Protein AF-A0A2G2LWL6-F1 (afdb_monomer)

Mean predicted aligned error: 14.87 Å

Foldseek 3Di:
DDPVVPDPVVVVVVVVVVCVVCPPVNCCVVCVVVVVVVVVVVVVVVVVVVVVVVVVPPPPPPVVVVVPPPPPPPDD

Solvent-accessible surface area (backbone atoms only — not comparable to full-atom values): 4746 Å² total; per-residue (Å²): 141,69,80,86,76,70,49,72,66,59,54,52,55,52,50,51,51,52,40,67,75,62,32,65,68,53,50,51,56,55,45,48,59,53,47,50,54,51,49,51,52,54,46,55,53,50,52,57,51,52,56,55,58,67,61,68,74,70,68,73,66,64,66,68,64,64,70,67,78,73,69,86,83,78,82,129

pLDDT: mean 76.04, std 18.12, range [47.19, 95.75]

Structure (mmCIF, N/CA/C/O backbone):
data_AF-A0A2G2LWL6-F1
#
_entry.id   AF-A0A2G2LWL6-F1
#
loop_
_atom_site.group_PDB
_atom_site.id
_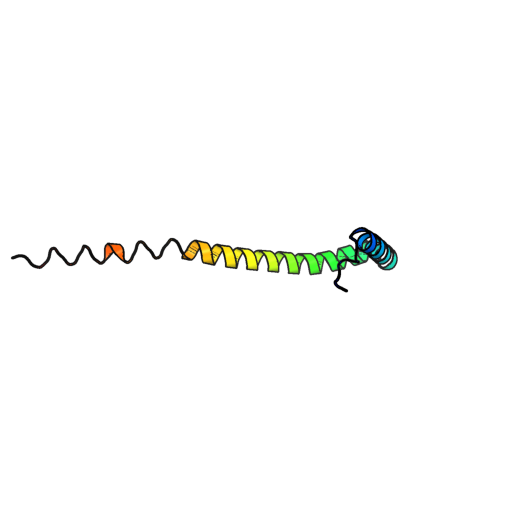atom_site.type_symbol
_atom_site.label_atom_id
_atom_site.label_alt_id
_atom_site.label_comp_id
_atom_site.label_asym_id
_atom_site.label_entity_id
_atom_site.label_seq_id
_atom_site.pdbx_PDB_ins_code
_atom_site.Cartn_x
_atom_site.Cartn_y
_atom_site.Cartn_z
_atom_site.occupancy
_atom_site.B_iso_or_equiv
_atom_site.auth_seq_id
_atom_site.auth_comp_id
_atom_site.auth_asym_id
_atom_site.auth_atom_id
_atom_site.pdbx_PDB_model_num
ATOM 1 N N . MET A 1 1 ? 0.454 -31.451 -2.923 1.00 54.88 1 MET A N 1
ATOM 2 C CA . MET A 1 1 ? 0.993 -30.281 -3.651 1.00 54.88 1 MET A CA 1
ATOM 3 C C . MET A 1 1 ? 0.382 -29.017 -3.058 1.00 54.88 1 MET A C 1
ATOM 5 O O . MET A 1 1 ? -0.556 -28.469 -3.615 1.00 54.88 1 MET A O 1
ATOM 9 N N . GLY A 1 2 ? 0.825 -28.625 -1.861 1.00 50.59 2 GLY A N 1
ATOM 10 C CA . GLY A 1 2 ? 0.370 -27.385 -1.223 1.00 50.59 2 GLY A CA 1
ATOM 11 C C . GLY A 1 2 ? 1.180 -26.186 -1.713 1.00 50.59 2 GLY A C 1
ATOM 12 O O . GLY A 1 2 ? 2.222 -26.364 -2.340 1.00 50.59 2 GLY A O 1
ATOM 13 N N . PHE A 1 3 ? 0.739 -24.980 -1.363 1.00 61.44 3 PHE A N 1
ATOM 14 C CA . PHE A 1 3 ? 1.370 -23.680 -1.643 1.00 61.44 3 PHE A CA 1
ATOM 15 C C . PHE A 1 3 ? 2.853 -23.524 -1.207 1.00 61.44 3 PHE A C 1
ATOM 17 O O . PHE A 1 3 ? 3.426 -22.453 -1.374 1.00 61.44 3 PHE A O 1
ATOM 24 N N . GLY A 1 4 ? 3.518 -24.575 -0.715 1.00 60.34 4 GLY A N 1
ATOM 25 C CA . GLY A 1 4 ? 4.922 -24.581 -0.282 1.00 60.34 4 GLY A CA 1
ATOM 26 C C . GLY A 1 4 ? 5.973 -24.433 -1.393 1.00 60.34 4 GLY A C 1
ATOM 27 O O . GLY A 1 4 ? 7.161 -24.509 -1.104 1.00 60.34 4 GLY A O 1
ATOM 28 N N . GLY A 1 5 ? 5.561 -24.232 -2.650 1.00 69.06 5 GLY A N 1
ATOM 29 C CA . GLY A 1 5 ? 6.453 -23.891 -3.768 1.00 69.06 5 GLY A CA 1
ATOM 30 C C . GLY A 1 5 ? 6.491 -22.397 -4.110 1.00 69.06 5 GLY A C 1
ATOM 31 O O . GLY A 1 5 ? 7.356 -21.966 -4.872 1.00 69.06 5 GLY A O 1
ATOM 32 N N . ILE A 1 6 ? 5.576 -21.591 -3.558 1.00 79.69 6 ILE A N 1
ATOM 33 C CA . ILE A 1 6 ? 5.594 -20.139 -3.751 1.00 79.69 6 ILE A CA 1
ATOM 34 C C . ILE A 1 6 ? 6.567 -19.560 -2.729 1.00 79.69 6 ILE A C 1
ATOM 36 O O . I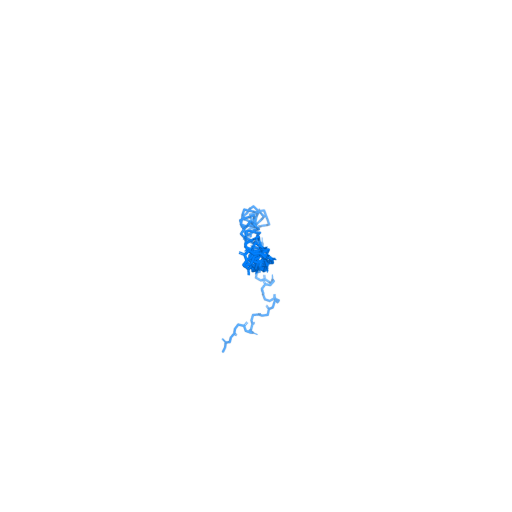LE A 1 6 ? 6.191 -19.201 -1.616 1.00 79.69 6 ILE A O 1
ATOM 40 N N . SER A 1 7 ? 7.847 -19.522 -3.089 1.00 86.19 7 SER A N 1
ATOM 41 C CA . SER A 1 7 ? 8.837 -18.855 -2.250 1.00 86.19 7 SER A CA 1
ATOM 42 C C . SER A 1 7 ? 8.627 -17.336 -2.304 1.00 86.19 7 SER A C 1
ATOM 44 O O . SER A 1 7 ? 8.183 -16.767 -3.308 1.00 86.19 7 SER A O 1
ATOM 46 N N . ILE A 1 8 ? 8.945 -16.671 -1.192 1.00 88.06 8 ILE A N 1
ATOM 47 C CA . ILE A 1 8 ? 8.780 -15.223 -1.014 1.00 88.06 8 ILE A CA 1
ATOM 48 C C . ILE A 1 8 ? 9.478 -14.428 -2.135 1.00 88.06 8 ILE A C 1
ATOM 50 O O . ILE A 1 8 ? 9.005 -13.369 -2.547 1.00 88.06 8 ILE A O 1
ATOM 54 N N . TRP A 1 9 ? 10.566 -14.978 -2.684 1.00 90.44 9 TRP A N 1
ATOM 55 C CA . TRP A 1 9 ? 11.337 -14.384 -3.776 1.00 90.44 9 TRP A CA 1
ATOM 56 C C . TRP A 1 9 ? 10.556 -14.288 -5.088 1.00 90.44 9 TRP A C 1
ATOM 58 O O . TRP A 1 9 ? 10.659 -13.284 -5.792 1.00 90.44 9 TRP A O 1
ATOM 68 N N . GLN A 1 10 ? 9.734 -15.289 -5.405 1.00 89.00 10 GLN A N 1
ATOM 69 C CA . GLN A 1 10 ? 8.891 -15.287 -6.596 1.00 89.00 10 GLN A CA 1
ATOM 70 C C . GLN A 1 10 ? 7.801 -14.217 -6.477 1.00 89.00 10 GLN A C 1
ATOM 72 O O . GLN A 1 10 ? 7.553 -13.494 -7.440 1.00 89.00 10 GLN A O 1
ATOM 77 N N . LEU A 1 11 ? 7.200 -14.057 -5.292 1.00 91.81 11 LEU A N 1
ATOM 78 C CA . LEU A 1 11 ? 6.201 -13.009 -5.050 1.00 91.81 11 LEU A CA 1
ATOM 79 C C . LEU A 1 11 ? 6.792 -11.604 -5.205 1.00 91.81 11 LEU A C 1
ATOM 81 O O . LEU A 1 11 ? 6.144 -10.748 -5.802 1.00 91.81 11 LEU A O 1
ATOM 85 N N . LEU A 1 12 ? 8.024 -11.368 -4.740 1.00 92.94 12 LEU A N 1
ATOM 86 C CA . LEU A 1 12 ? 8.705 -10.082 -4.931 1.00 92.94 12 LEU A CA 1
ATOM 87 C C . LEU A 1 12 ? 8.983 -9.781 -6.409 1.00 92.94 12 LEU A C 1
ATOM 89 O O . LEU A 1 12 ? 8.747 -8.655 -6.847 1.00 92.94 12 LEU A O 1
ATOM 93 N N . ILE A 1 13 ? 9.428 -10.777 -7.186 1.00 94.00 13 ILE A N 1
ATOM 94 C CA . ILE A 1 13 ? 9.626 -10.630 -8.638 1.00 94.00 13 ILE A CA 1
ATOM 95 C C . ILE A 1 13 ? 8.305 -10.266 -9.332 1.00 94.00 13 ILE A C 1
ATOM 97 O O . ILE A 1 13 ? 8.261 -9.335 -10.136 1.00 94.00 13 ILE A O 1
ATOM 101 N N . VAL A 1 14 ? 7.214 -10.961 -8.999 1.00 94.00 14 VAL A N 1
ATOM 102 C CA . VAL A 1 14 ? 5.897 -10.711 -9.603 1.00 94.00 14 VAL A CA 1
ATOM 103 C C . VAL A 1 14 ? 5.378 -9.327 -9.211 1.00 94.00 14 VAL A C 1
ATOM 105 O O . VAL A 1 14 ? 4.913 -8.576 -10.067 1.00 94.00 14 VAL A O 1
ATOM 108 N N . LEU A 1 15 ? 5.516 -8.950 -7.938 1.00 94.12 15 LEU A N 1
A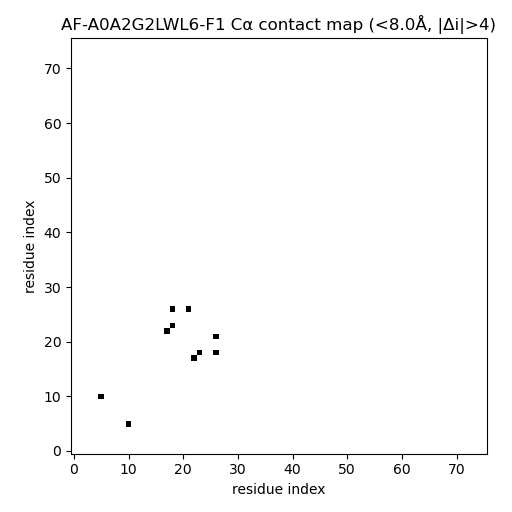TOM 109 C CA . LEU A 1 15 ? 5.136 -7.631 -7.440 1.00 94.12 15 LEU A CA 1
ATOM 110 C C . LEU A 1 15 ? 5.902 -6.514 -8.161 1.00 94.12 15 LEU A C 1
ATOM 112 O O . LEU A 1 15 ? 5.299 -5.514 -8.549 1.00 94.12 15 LEU A O 1
ATOM 116 N N . ALA A 1 16 ? 7.208 -6.692 -8.380 1.00 94.94 16 ALA A N 1
ATOM 117 C CA . ALA A 1 16 ? 8.029 -5.727 -9.103 1.00 94.94 16 ALA A CA 1
ATOM 118 C C . ALA A 1 16 ? 7.527 -5.519 -10.540 1.00 94.94 16 ALA A C 1
ATOM 120 O O . ALA A 1 16 ? 7.405 -4.377 -10.982 1.00 94.94 16 ALA A O 1
ATOM 121 N N . ILE A 1 17 ? 7.161 -6.597 -11.243 1.00 95.75 17 ILE A N 1
ATOM 122 C CA . ILE A 1 17 ? 6.593 -6.519 -12.598 1.00 95.75 17 ILE A CA 1
ATOM 123 C C . ILE A 1 17 ? 5.257 -5.768 -12.584 1.00 95.75 17 ILE A C 1
ATOM 125 O O . ILE A 1 17 ? 5.055 -4.870 -13.399 1.00 95.75 17 ILE A O 1
ATOM 129 N N . ILE A 1 18 ? 4.363 -6.070 -11.638 1.00 94.75 18 ILE A N 1
ATOM 130 C CA . ILE A 1 18 ? 3.077 -5.364 -11.506 1.00 94.75 18 ILE A CA 1
ATOM 131 C C . ILE A 1 18 ? 3.304 -3.866 -11.260 1.00 94.75 18 ILE A C 1
ATOM 133 O O . ILE A 1 18 ? 2.675 -3.031 -11.911 1.00 94.75 18 ILE A O 1
ATOM 137 N N . ILE A 1 19 ? 4.234 -3.506 -10.372 1.00 93.56 19 ILE A N 1
ATOM 138 C CA . ILE A 1 19 ? 4.591 -2.105 -10.116 1.00 93.56 19 ILE A CA 1
ATOM 139 C C . ILE A 1 19 ? 5.131 -1.432 -11.383 1.00 93.56 19 ILE A C 1
ATOM 141 O O . ILE A 1 19 ? 4.812 -0.268 -11.623 1.00 93.56 19 ILE A O 1
ATOM 145 N N . LEU A 1 20 ? 5.921 -2.136 -12.198 1.00 94.88 20 LEU A N 1
ATOM 146 C CA . LEU A 1 20 ? 6.477 -1.593 -13.438 1.00 94.88 20 LEU A CA 1
ATOM 147 C C . LEU A 1 20 ? 5.395 -1.360 -14.506 1.00 94.88 20 LEU A C 1
ATOM 149 O O . LEU A 1 20 ? 5.408 -0.327 -15.168 1.00 94.88 20 LEU A O 1
ATOM 153 N N . LEU A 1 21 ? 4.442 -2.290 -14.644 1.00 94.81 21 LEU A N 1
ATOM 154 C CA . LEU A 1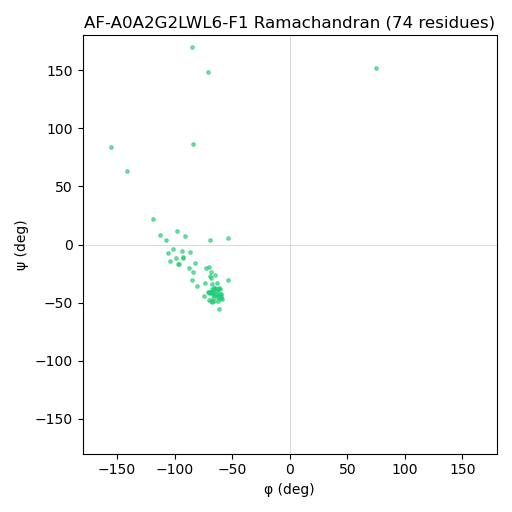 21 ? 3.352 -2.215 -15.626 1.00 94.81 21 LEU A CA 1
ATOM 155 C C . LEU A 1 21 ? 2.336 -1.120 -15.290 1.00 94.81 21 LEU A C 1
ATOM 157 O O . LEU A 1 21 ? 1.938 -0.338 -16.150 1.00 94.81 21 LEU A O 1
ATOM 161 N N . PHE A 1 22 ? 1.899 -1.070 -14.033 1.00 92.31 22 PHE A N 1
ATOM 162 C CA . PHE A 1 22 ? 0.875 -0.123 -13.592 1.00 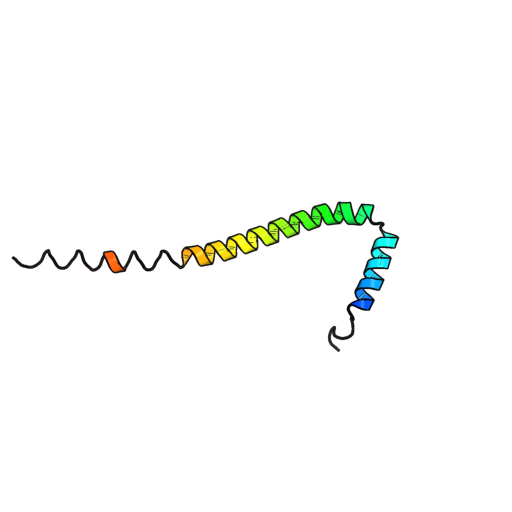92.31 22 PHE A CA 1
ATOM 163 C C . PHE A 1 22 ? 1.465 1.223 -13.148 1.00 92.31 22 PHE A C 1
ATOM 165 O O . PHE A 1 22 ? 0.756 2.233 -13.110 1.00 92.31 22 PHE A O 1
ATOM 172 N N . GLY A 1 23 ? 2.758 1.251 -12.823 1.00 91.06 23 GLY A N 1
ATOM 173 C CA . GLY A 1 23 ? 3.448 2.394 -12.241 1.00 91.06 23 GLY A CA 1
ATOM 174 C C . GLY A 1 23 ? 3.108 2.605 -10.761 1.00 91.06 23 GLY A C 1
ATOM 175 O O . GLY A 1 23 ? 2.001 2.339 -10.284 1.00 91.06 23 GLY A O 1
ATOM 176 N N . THR A 1 24 ? 4.046 3.187 -10.011 1.00 90.31 24 THR A N 1
ATOM 177 C CA . THR A 1 24 ? 3.871 3.478 -8.574 1.00 90.31 24 THR A CA 1
ATOM 178 C C . THR A 1 24 ? 2.777 4.513 -8.293 1.00 90.31 24 THR A C 1
ATOM 180 O O . THR A 1 24 ? 2.172 4.485 -7.224 1.00 90.31 24 THR A O 1
ATOM 183 N N . LYS A 1 25 ? 2.474 5.408 -9.248 1.00 91.19 25 LYS A N 1
ATOM 184 C CA . LYS A 1 25 ? 1.416 6.425 -9.104 1.00 91.19 25 LYS A CA 1
ATOM 185 C C . LYS A 1 25 ? 0.016 5.811 -9.012 1.00 91.19 25 LYS A C 1
ATOM 187 O O . LYS A 1 25 ? -0.730 6.168 -8.103 1.00 91.19 25 LYS A O 1
ATOM 192 N N . LYS A 1 26 ? -0.339 4.879 -9.909 1.00 90.50 26 LYS A N 1
ATOM 193 C CA . LYS A 1 26 ? -1.652 4.208 -9.869 1.00 90.50 26 LYS A CA 1
ATOM 194 C C . LYS A 1 26 ? -1.773 3.301 -8.648 1.00 90.50 26 LYS A C 1
ATOM 196 O O . LYS A 1 26 ? -2.797 3.346 -7.976 1.00 90.50 26 LYS A O 1
ATOM 201 N N . LEU A 1 27 ? -0.716 2.553 -8.318 1.00 92.38 27 LEU A N 1
ATOM 202 C CA . LEU A 1 27 ? -0.692 1.709 -7.119 1.00 92.38 27 LEU A CA 1
ATOM 203 C C . LEU A 1 27 ? -0.813 2.519 -5.826 1.00 92.38 27 LEU A C 1
ATOM 205 O O . LEU A 1 27 ? -1.498 2.076 -4.914 1.00 92.38 27 LEU A O 1
ATOM 209 N N . ARG A 1 28 ? -0.197 3.705 -5.730 1.00 91.50 28 ARG A N 1
ATOM 210 C CA . ARG A 1 28 ? -0.328 4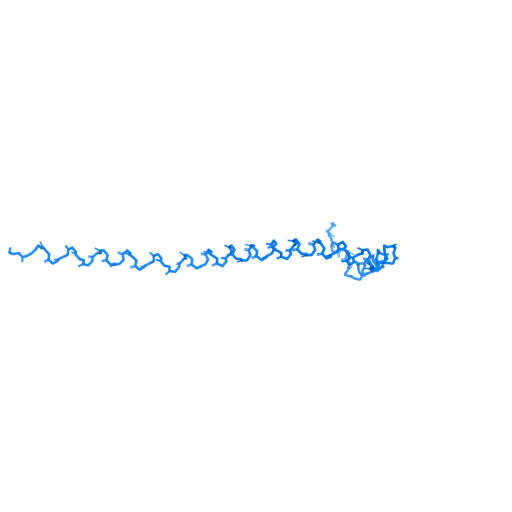.565 -4.543 1.00 91.50 28 ARG A CA 1
ATOM 211 C C . ARG A 1 28 ? -1.720 5.176 -4.417 1.00 91.50 28 ARG A C 1
ATOM 213 O O . ARG A 1 28 ? -2.233 5.224 -3.308 1.00 91.50 28 ARG A O 1
ATOM 220 N N . SER A 1 29 ? -2.317 5.618 -5.524 1.00 90.81 29 SER A N 1
ATOM 221 C CA . SER A 1 29 ? -3.687 6.144 -5.517 1.00 90.81 29 SER A CA 1
ATOM 222 C C . SER A 1 29 ? -4.679 5.068 -5.068 1.00 90.81 29 SER A C 1
ATOM 224 O O . SER A 1 29 ? -5.360 5.248 -4.069 1.00 90.81 29 SER A O 1
ATOM 226 N N . LEU A 1 30 ? -4.685 3.912 -5.741 1.00 93.06 30 LEU A N 1
ATOM 227 C CA . LEU A 1 30 ? -5.601 2.808 -5.428 1.00 93.06 30 LEU A CA 1
ATOM 228 C C . LEU A 1 30 ? -5.293 2.165 -4.068 1.00 93.06 30 LEU A C 1
ATOM 230 O O . LEU A 1 30 ? -6.195 1.812 -3.315 1.00 93.06 30 LEU A O 1
ATOM 234 N N . GLY A 1 31 ? -4.011 2.028 -3.731 1.00 92.56 31 GLY A N 1
ATOM 235 C CA . GLY A 1 31 ? -3.568 1.482 -2.452 1.00 92.56 31 GLY A CA 1
ATOM 236 C C . GLY A 1 31 ? -3.867 2.398 -1.266 1.00 92.56 31 GLY A C 1
ATOM 237 O O . GLY A 1 31 ? -4.056 1.895 -0.165 1.00 92.56 31 GLY A O 1
ATOM 238 N N . GLY A 1 32 ? -3.945 3.717 -1.469 1.00 94.00 32 GLY A N 1
ATOM 239 C CA . GLY A 1 32 ? -4.372 4.665 -0.438 1.00 94.00 32 GLY A CA 1
ATOM 240 C C . GLY A 1 32 ? -5.840 4.478 -0.058 1.00 94.00 32 GLY A C 1
ATOM 241 O O . GLY A 1 32 ? -6.156 4.377 1.129 1.00 94.00 32 GLY A O 1
ATOM 242 N N . ASP A 1 33 ? -6.715 4.345 -1.056 1.00 93.75 33 ASP A N 1
ATOM 243 C CA . ASP A 1 33 ? -8.156 4.160 -0.851 1.00 93.75 33 ASP A CA 1
ATOM 244 C C . ASP A 1 33 ? -8.456 2.797 -0.210 1.00 93.75 33 ASP A C 1
ATOM 246 O O . ASP A 1 33 ? -9.117 2.705 0.828 1.00 93.75 33 ASP A O 1
ATOM 250 N N . VAL A 1 34 ? -7.878 1.729 -0.770 1.00 95.06 34 VAL A N 1
ATOM 251 C CA . VAL A 1 34 ? -8.027 0.361 -0.248 1.00 95.06 34 VAL A CA 1
ATOM 252 C C . VAL A 1 34 ? -7.357 0.216 1.120 1.00 95.06 34 VAL A C 1
ATOM 254 O O . VAL A 1 34 ? -7.914 -0.394 2.030 1.00 95.06 34 VAL A O 1
ATOM 257 N N . GLY A 1 35 ? -6.178 0.810 1.304 1.00 93.50 35 GLY A N 1
ATOM 258 C CA . GLY A 1 35 ? -5.445 0.767 2.567 1.00 93.50 35 GLY A CA 1
ATOM 259 C C . GLY A 1 35 ? -6.181 1.482 3.695 1.00 93.50 35 GLY A C 1
ATOM 260 O O . GLY A 1 35 ? -6.191 0.98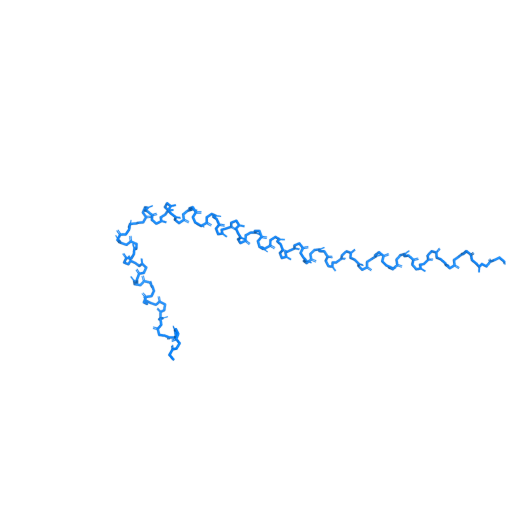9 4.821 1.00 93.50 35 GLY A O 1
ATOM 261 N N . SER A 1 36 ? -6.851 2.597 3.399 1.00 94.31 36 SER A N 1
ATOM 262 C CA . SER A 1 36 ? -7.673 3.316 4.379 1.00 94.31 36 SER A CA 1
ATOM 263 C C . SER A 1 36 ? -8.894 2.494 4.797 1.00 94.31 36 SER A C 1
ATOM 265 O O . SER A 1 36 ? -9.179 2.392 5.989 1.00 94.31 36 SER A O 1
ATOM 267 N N . ALA A 1 37 ? -9.564 1.834 3.846 1.00 95.12 37 ALA A N 1
ATOM 268 C CA . ALA A 1 37 ? -10.679 0.933 4.141 1.00 95.12 37 ALA A CA 1
ATOM 269 C C . ALA A 1 37 ? -10.245 -0.253 5.022 1.00 95.12 37 ALA A C 1
ATOM 271 O O . ALA A 1 37 ? -10.877 -0.535 6.039 1.00 95.12 37 ALA A O 1
ATOM 272 N N . ILE A 1 38 ? -9.121 -0.898 4.689 1.00 95.69 38 ILE A N 1
ATOM 273 C CA . ILE A 1 38 ? -8.569 -2.011 5.477 1.00 95.69 38 ILE A CA 1
ATOM 274 C C . ILE A 1 38 ? -8.108 -1.538 6.863 1.00 95.69 38 ILE A C 1
ATOM 276 O O . ILE A 1 38 ? -8.290 -2.257 7.843 1.00 95.69 38 ILE A O 1
ATOM 280 N N . LYS A 1 39 ? -7.527 -0.334 6.977 1.00 93.62 39 LYS A N 1
ATOM 281 C CA . LYS A 1 39 ? -7.103 0.239 8.264 1.00 93.62 39 LYS A CA 1
ATOM 282 C C . LYS A 1 39 ? -8.294 0.441 9.199 1.00 93.62 39 LYS A C 1
ATOM 284 O O . LYS A 1 39 ? -8.218 0.011 10.345 1.00 93.62 39 LYS A O 1
ATOM 289 N N . ASN A 1 40 ? -9.372 1.048 8.703 1.00 92.75 40 ASN A N 1
ATOM 290 C CA . ASN A 1 40 ? -10.598 1.239 9.478 1.00 92.75 40 ASN A CA 1
ATOM 291 C C . ASN A 1 40 ? -11.219 -0.109 9.865 1.00 92.75 40 ASN A C 1
ATOM 293 O O . ASN A 1 40 ? -11.551 -0.305 11.025 1.00 92.75 40 ASN A O 1
ATOM 297 N N . PHE A 1 41 ? -11.271 -1.072 8.937 1.00 93.88 41 PHE A N 1
ATOM 298 C CA . PHE A 1 41 ? -11.753 -2.424 9.229 1.00 93.88 41 PHE A CA 1
ATOM 299 C C . PHE A 1 41 ? -10.940 -3.107 10.339 1.00 93.88 41 PHE A C 1
ATOM 301 O O . PHE A 1 41 ? -11.506 -3.631 11.294 1.00 93.88 41 PHE A O 1
ATOM 308 N N . LYS A 1 42 ? -9.602 -3.054 10.260 1.00 92.25 42 LYS A N 1
ATOM 309 C CA . LYS A 1 42 ? -8.720 -3.604 11.298 1.00 92.25 42 LYS A CA 1
ATOM 310 C C . LYS A 1 42 ? -8.915 -2.894 12.638 1.00 92.25 42 LYS A C 1
ATOM 312 O O . LYS A 1 42 ? -8.824 -3.539 13.675 1.00 92.25 42 LYS A O 1
ATOM 317 N N . GLN A 1 43 ? -9.130 -1.583 12.626 1.00 90.44 43 GLN A N 1
ATOM 318 C CA . GLN A 1 43 ? -9.332 -0.811 13.845 1.00 90.44 43 GLN A CA 1
ATOM 319 C C . GLN A 1 43 ? -10.655 -1.168 14.527 1.00 90.44 43 GLN A C 1
ATOM 321 O O . GLN A 1 43 ? -10.627 -1.511 15.701 1.00 90.44 43 GLN A O 1
ATOM 326 N N . SER A 1 44 ? -11.764 -1.209 13.786 1.00 89.00 44 SER A N 1
ATOM 327 C CA . SER A 1 44 ? -13.067 -1.608 14.332 1.00 89.00 44 SER A CA 1
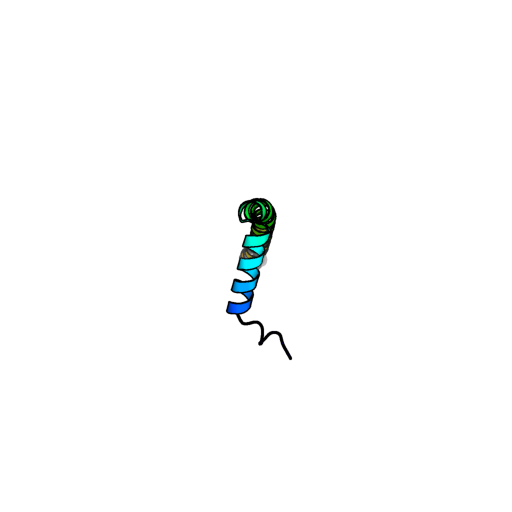ATOM 3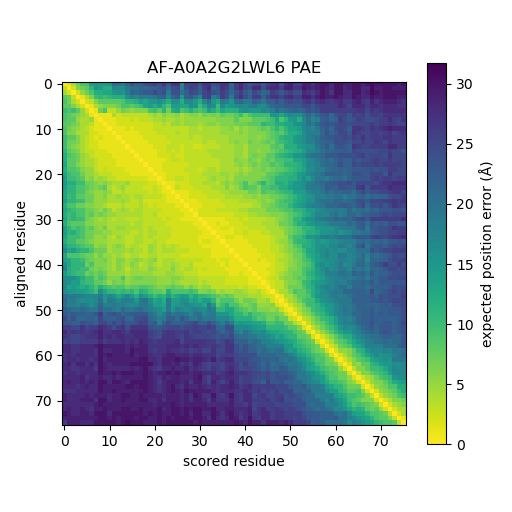28 C C . SER A 1 44 ? -13.087 -3.057 14.820 1.00 89.00 44 SER A C 1
ATOM 330 O O . SER A 1 44 ? -13.764 -3.366 15.791 1.00 89.00 44 SER A O 1
ATOM 332 N N . MET A 1 45 ? -12.333 -3.950 14.172 1.00 89.00 45 MET A N 1
ATOM 333 C CA . MET A 1 45 ? -12.207 -5.335 14.631 1.00 89.00 45 MET A CA 1
ATOM 334 C C . MET A 1 45 ? -11.463 -5.424 15.969 1.00 89.00 45 MET A C 1
ATOM 336 O O . MET A 1 45 ? -11.900 -6.155 16.844 1.00 89.00 45 MET A O 1
ATOM 340 N N . ARG A 1 46 ? -10.397 -4.632 16.152 1.00 86.62 46 ARG A N 1
ATOM 341 C CA . ARG A 1 46 ? -9.646 -4.572 17.417 1.00 86.62 46 ARG A CA 1
ATOM 342 C C . ARG A 1 46 ? -10.437 -3.892 18.531 1.00 86.62 46 ARG A C 1
ATOM 344 O O . ARG A 1 46 ? -10.448 -4.395 19.639 1.00 86.62 46 ARG A O 1
ATOM 351 N N . GLU A 1 47 ? -11.133 -2.794 18.232 1.00 81.81 47 GLU A N 1
ATOM 352 C CA . GLU A 1 47 ? -12.025 -2.129 19.195 1.00 81.81 47 GLU A CA 1
ATOM 353 C C . GLU A 1 47 ? -13.160 -3.068 19.637 1.00 81.81 47 GLU A C 1
ATOM 355 O O . GLU A 1 47 ? -13.492 -3.113 20.816 1.00 81.81 47 GLU A O 1
ATOM 360 N N . GLY A 1 48 ? -13.694 -3.889 18.726 1.00 73.56 48 GLY A N 1
ATOM 361 C CA . GLY A 1 48 ? -14.667 -4.928 19.066 1.00 73.56 48 GLY A CA 1
ATOM 362 C C . GLY A 1 48 ? -14.097 -6.083 19.900 1.00 73.56 48 GLY A C 1
ATOM 363 O O . GLY A 1 48 ? -14.839 -6.674 20.676 1.00 73.56 48 GLY A O 1
ATOM 364 N N . GLU A 1 49 ? -12.808 -6.409 19.769 1.00 70.06 49 GLU A N 1
ATOM 365 C CA . GLU A 1 49 ? -12.121 -7.391 20.626 1.00 70.06 49 GLU A CA 1
ATOM 366 C C . GLU A 1 49 ? -11.842 -6.808 22.028 1.00 70.06 49 GLU A C 1
ATOM 368 O O . GLU A 1 49 ? -12.152 -7.451 23.031 1.00 70.06 49 GLU A O 1
ATOM 373 N N . ASP A 1 50 ? -11.363 -5.561 22.105 1.00 65.88 50 ASP A N 1
ATOM 374 C CA . ASP A 1 50 ? -11.075 -4.856 23.363 1.00 65.88 50 ASP A CA 1
ATOM 375 C C . ASP A 1 50 ? -12.368 -4.549 24.166 1.00 65.88 50 ASP A C 1
ATOM 377 O O . ASP A 1 50 ? -12.379 -4.618 25.397 1.00 65.88 50 ASP A O 1
ATOM 381 N N . GLU A 1 51 ? -13.499 -4.272 23.499 1.00 58.88 51 GLU A N 1
ATOM 382 C CA . GLU A 1 51 ? -14.814 -4.101 24.148 1.00 58.88 51 GLU A CA 1
ATOM 383 C C . GLU A 1 51 ? -15.381 -5.402 24.750 1.00 58.88 51 GLU A C 1
ATOM 385 O O . GLU A 1 51 ? -16.208 -5.345 25.669 1.00 58.88 51 GLU A O 1
ATOM 390 N N . ILE A 1 52 ? -14.955 -6.573 24.260 1.00 59.03 52 ILE A N 1
ATOM 391 C CA . ILE A 1 52 ? -15.344 -7.881 24.814 1.00 59.03 52 ILE A CA 1
ATOM 392 C C . ILE A 1 52 ? -14.502 -8.210 26.058 1.00 59.03 52 ILE A C 1
ATOM 394 O O . ILE A 1 52 ? -15.041 -8.742 27.034 1.00 59.03 52 ILE A O 1
ATOM 398 N N . GLU A 1 53 ? -13.220 -7.829 26.082 1.00 56.72 53 GLU A N 1
ATOM 399 C CA . GLU A 1 53 ? -12.375 -7.973 27.277 1.00 56.72 53 GLU A CA 1
ATOM 400 C C . GLU A 1 53 ? -12.776 -6.986 28.390 1.00 56.72 53 GLU A C 1
ATOM 402 O O . GLU A 1 53 ? -12.918 -7.393 29.542 1.00 56.72 53 GLU A O 1
ATOM 407 N N . ALA A 1 54 ? -13.096 -5.727 28.065 1.00 54.81 54 ALA A N 1
ATOM 408 C CA . ALA A 1 54 ? -13.494 -4.723 29.062 1.00 54.81 54 ALA A CA 1
ATOM 409 C C . ALA A 1 54 ? -14.878 -4.969 29.708 1.00 54.81 54 ALA A C 1
ATOM 411 O O . ALA A 1 54 ? -15.158 -4.441 30.784 1.00 54.81 54 ALA A O 1
ATOM 412 N N . LYS A 1 55 ? -15.754 -5.775 29.089 1.00 51.56 55 LYS A N 1
ATOM 413 C CA . LYS A 1 55 ? -17.057 -6.177 29.667 1.00 51.56 55 LYS A CA 1
ATOM 414 C C . LYS A 1 55 ? -16.997 -7.416 30.562 1.00 51.56 55 LYS A C 1
ATOM 416 O O . LYS A 1 55 ? -18.007 -7.747 31.189 1.00 51.56 55 LYS A O 1
ATOM 421 N N . SER A 1 56 ? -15.845 -8.079 30.634 1.00 50.88 56 SER A N 1
ATOM 422 C CA . SER A 1 56 ? -15.673 -9.310 31.409 1.00 50.88 56 SER A CA 1
ATOM 423 C C . SER A 1 56 ? -15.143 -9.077 32.833 1.00 50.88 56 SER A C 1
ATOM 425 O O . SER A 1 56 ? -15.132 -10.023 33.608 1.00 50.88 56 SER A O 1
ATOM 427 N N . ASP A 1 57 ? -14.787 -7.840 33.211 1.00 52.25 57 ASP A N 1
ATOM 428 C CA . ASP A 1 57 ? -14.265 -7.502 34.555 1.00 52.25 57 ASP A CA 1
ATOM 429 C C . ASP A 1 57 ? -15.274 -6.750 35.466 1.00 52.25 57 ASP A C 1
ATOM 431 O O . ASP A 1 57 ? -15.031 -6.564 36.657 1.00 52.25 57 ASP A O 1
ATOM 435 N N . ASP A 1 58 ? -16.446 -6.337 34.953 1.00 50.50 58 ASP A N 1
ATOM 436 C CA . ASP A 1 58 ? -17.438 -5.538 35.717 1.00 50.50 58 ASP A CA 1
ATOM 437 C C . ASP A 1 58 ? -18.706 -6.316 36.138 1.00 50.50 58 ASP A C 1
ATOM 439 O O . ASP A 1 58 ? -19.625 -5.756 36.728 1.00 50.50 58 ASP A O 1
ATOM 443 N N . ASN A 1 59 ? -18.787 -7.628 35.877 1.00 54.31 59 ASN A N 1
ATOM 444 C CA . ASN A 1 59 ? -19.957 -8.442 36.263 1.00 54.31 59 ASN A CA 1
ATOM 445 C C . ASN A 1 59 ? -19.760 -9.296 37.528 1.00 54.31 59 ASN A C 1
ATOM 447 O O . ASN A 1 59 ? -20.730 -9.863 38.030 1.00 54.31 59 ASN A O 1
ATOM 451 N N . ASP A 1 60 ? -18.562 -9.310 38.118 1.00 54.94 60 ASP A N 1
ATOM 452 C CA . ASP A 1 60 ? -18.273 -10.133 39.304 1.00 54.94 60 ASP A CA 1
ATOM 453 C C . ASP A 1 60 ? -18.489 -9.390 40.642 1.00 54.94 60 ASP A C 1
ATOM 455 O O . ASP A 1 60 ? -18.547 -10.004 41.711 1.00 54.94 60 ASP A O 1
ATOM 459 N N . ASN A 1 61 ? -18.684 -8.064 40.617 1.00 56.91 61 ASN A N 1
ATOM 460 C CA . ASN A 1 61 ? -18.833 -7.249 41.835 1.00 56.91 61 ASN A CA 1
ATOM 461 C C . ASN A 1 61 ? -20.288 -6.950 42.247 1.00 56.91 61 ASN A C 1
ATOM 463 O O . ASN A 1 61 ? -20.536 -6.586 43.399 1.00 56.91 61 ASN A O 1
ATOM 467 N N . VAL A 1 62 ? -21.271 -7.121 41.356 1.00 58.75 62 VAL A N 1
ATOM 468 C CA . VAL A 1 62 ? -22.676 -6.768 41.653 1.00 58.75 62 VAL A CA 1
ATOM 469 C C . VAL A 1 62 ? -23.413 -7.899 42.382 1.00 58.75 62 VAL A C 1
ATOM 471 O O . VAL A 1 62 ? -24.258 -7.637 43.239 1.00 58.75 62 VAL A O 1
ATOM 474 N N . ILE A 1 63 ? -23.046 -9.160 42.130 1.00 56.25 63 ILE A N 1
ATOM 475 C CA . ILE A 1 63 ? -23.703 -10.331 42.741 1.00 56.25 63 ILE A CA 1
ATOM 476 C C . ILE A 1 63 ? -23.315 -10.481 44.224 1.00 56.25 63 ILE A C 1
ATOM 478 O O . ILE A 1 63 ? -24.153 -10.837 45.052 1.00 56.25 63 ILE A O 1
ATOM 482 N N . ASN A 1 64 ? -22.084 -10.116 44.598 1.00 56.06 64 ASN A N 1
ATOM 483 C CA . ASN A 1 64 ? -21.595 -10.252 45.975 1.00 56.06 64 ASN A CA 1
ATOM 484 C C . ASN A 1 64 ? -22.201 -9.232 46.959 1.00 56.06 64 ASN A C 1
ATOM 486 O O . ASN A 1 64 ? -22.215 -9.475 48.161 1.00 56.06 64 ASN A O 1
ATOM 490 N N . ARG A 1 65 ? -22.754 -8.109 46.477 1.00 51.41 65 ARG A N 1
ATOM 491 C CA . ARG A 1 65 ? -23.277 -7.028 47.339 1.00 51.41 65 ARG A CA 1
ATOM 492 C C . ARG A 1 65 ? -24.768 -7.142 47.673 1.00 51.41 65 ARG A C 1
ATOM 494 O O . ARG A 1 65 ? -25.253 -6.439 48.559 1.00 51.41 65 ARG A O 1
ATOM 501 N N . ALA A 1 66 ? -25.489 -8.029 46.989 1.00 55.09 66 ALA A N 1
ATOM 502 C CA . ALA A 1 66 ? -26.898 -8.308 47.263 1.00 55.09 66 ALA A CA 1
ATOM 503 C C . ALA A 1 66 ? -27.096 -9.329 48.401 1.00 55.09 66 ALA A C 1
ATOM 505 O O . ALA A 1 66 ? -28.127 -9.304 49.063 1.00 55.09 66 ALA A O 1
ATOM 506 N N . VAL A 1 67 ? -26.104 -10.185 48.674 1.00 57.88 67 VAL A N 1
ATOM 507 C CA . VAL A 1 67 ? -26.234 -11.299 49.635 1.00 57.88 67 VAL A CA 1
ATOM 508 C C . VAL A 1 67 ? -26.028 -10.864 51.099 1.00 57.88 67 VAL A C 1
ATOM 510 O O . VAL A 1 67 ? -26.432 -11.577 52.015 1.00 57.88 67 VAL A O 1
ATOM 513 N N . GLU A 1 68 ? -25.464 -9.679 51.354 1.00 56.81 68 GLU A N 1
ATOM 514 C CA . GLU A 1 68 ? -25.123 -9.236 52.719 1.00 56.81 68 GLU A CA 1
ATOM 515 C C . GLU A 1 68 ? -26.186 -8.340 53.384 1.00 56.81 68 GLU A C 1
ATOM 517 O O . GLU A 1 68 ? -26.231 -8.242 54.604 1.00 56.81 68 GLU A O 1
ATOM 522 N N . ASN A 1 69 ? -27.124 -7.762 52.624 1.00 55.22 69 ASN A N 1
ATOM 523 C CA . ASN A 1 69 ? -28.163 -6.875 53.177 1.00 55.22 69 ASN A CA 1
ATOM 524 C C . ASN A 1 69 ? -29.466 -7.590 53.596 1.00 55.22 69 ASN A C 1
ATOM 526 O O . ASN A 1 69 ? -30.438 -6.925 53.954 1.00 55.22 69 ASN A O 1
ATOM 530 N N . GLU A 1 70 ? -29.503 -8.927 53.572 1.00 56.97 70 GLU A N 1
ATOM 531 C CA . GLU A 1 70 ? -30.699 -9.720 53.911 1.00 56.97 70 GLU A CA 1
ATOM 532 C C . GLU A 1 70 ? -30.564 -10.557 55.201 1.00 56.97 70 GLU A C 1
ATOM 534 O O . GLU A 1 70 ? -31.456 -11.343 55.514 1.00 56.97 70 GLU A O 1
ATOM 539 N N . LYS A 1 71 ? -29.487 -10.388 55.991 1.00 54.91 71 LYS A N 1
ATOM 540 C CA . LYS A 1 71 ? -29.313 -11.105 57.276 1.00 54.91 71 LYS A CA 1
ATOM 541 C C . LYS A 1 71 ? -29.557 -10.289 58.551 1.00 54.91 71 LYS A C 1
ATOM 543 O O . LYS A 1 71 ? -29.784 -10.902 59.588 1.00 54.91 71 LYS A O 1
ATOM 548 N N . ASP A 1 72 ? -29.635 -8.960 58.495 1.00 57.41 72 ASP A N 1
ATOM 549 C CA . ASP A 1 72 ? -29.799 -8.122 59.703 1.00 57.41 72 ASP A CA 1
ATOM 550 C C . ASP A 1 72 ? -31.245 -7.685 60.002 1.00 57.41 72 ASP A C 1
ATOM 552 O O . ASP A 1 72 ? -31.487 -6.839 60.863 1.00 57.41 72 ASP A O 1
ATOM 556 N N . LYS A 1 73 ? -32.246 -8.262 59.319 1.00 54.91 73 LYS A N 1
ATOM 557 C CA . LYS A 1 73 ? -33.670 -7.932 59.537 1.00 54.91 73 LYS A CA 1
ATOM 558 C C . LYS A 1 73 ? -34.542 -9.094 60.014 1.00 54.91 73 LYS A C 1
ATOM 560 O O . LYS A 1 73 ? -35.760 -9.049 59.857 1.00 54.91 73 LYS A O 1
ATOM 565 N N . HIS A 1 74 ? -33.936 -10.115 60.615 1.00 48.84 74 HIS A N 1
ATOM 566 C CA . HIS A 1 74 ? -34.667 -11.192 61.285 1.00 48.84 74 HIS A CA 1
ATOM 567 C C . HIS A 1 74 ? -33.952 -11.629 62.571 1.00 48.84 74 HIS A C 1
ATOM 569 O O . HIS A 1 74 ? -33.501 -12.760 62.694 1.00 48.84 74 HIS A O 1
ATOM 575 N N . SER A 1 75 ? -33.831 -10.724 63.539 1.00 47.19 75 SER A N 1
ATOM 576 C CA . SER A 1 75 ? -33.656 -11.110 64.942 1.00 47.19 75 SER A CA 1
ATOM 577 C C . SER A 1 75 ? -34.163 -9.976 65.829 1.00 47.19 75 SER A C 1
ATOM 579 O O . SER A 1 75 ? -33.401 -9.105 66.241 1.00 47.19 75 SER A O 1
ATOM 581 N N . ASN A 1 76 ? -35.475 -9.970 66.065 1.00 49.50 76 ASN A N 1
ATOM 582 C CA . ASN A 1 76 ? -36.076 -9.365 67.250 1.00 49.50 76 ASN A CA 1
ATOM 583 C C . ASN A 1 76 ? -36.601 -10.492 68.132 1.00 49.50 76 ASN A C 1
ATOM 585 O O . ASN A 1 76 ? -37.302 -11.360 67.567 1.00 49.50 76 ASN A O 1
#

Secondary structure (DSSP, 8-state):
--STT--HHHHHHHHHHHHHHHHHHHHHHHHHHHHHHHHHHHHHHHHHHHHHHHTSSSSSSSSTTTSSTTSTTS--

Radius of gyration: 28.25 Å; Cα contacts (8 Å, |Δi|>4): 5; chains: 1; bounding box: 47×37×83 Å

Sequence (76 aa):
MGFGGISIWQLLIVLAIIILLFGTKKLRSLGGDVGSAIKNFKQSMREGEDEIEAKSDDNDNVINRAVENEKDKHSN